Protein AF-A0A1V5MT36-F1 (afdb_monomer_lite)

Radius of gyration: 23.12 Å; chains: 1; bounding box: 64×26×42 Å

Sequence (62 aa):
MNLRIDQKHTVKQIPVLVYSRVSGYYNPVANFNKGKREEFYDRKYLNIGEFVDACTGDKTGL

pLDDT: mean 82.65, std 13.71, range [40.06, 94.94]

Foldseek 3Di:
DDDDDDDPDDDDDDDDFDW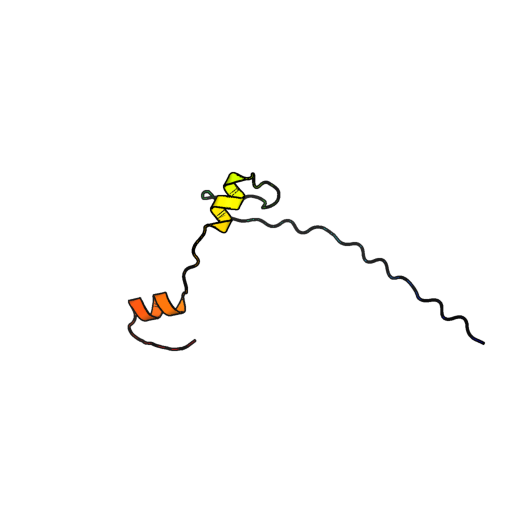DDQPHDIDTPVPDDPVSVVSVVPDDDDDVQVVCCVVPVDNDDD

Structure (mmCIF, N/CA/C/O backbone):
data_AF-A0A1V5MT36-F1
#
_entry.id   AF-A0A1V5MT36-F1
#
loop_
_atom_site.group_PDB
_atom_site.id
_atom_site.type_symbol
_atom_site.label_atom_id
_atom_site.label_alt_id
_atom_site.label_comp_id
_atom_site.label_asym_id
_atom_site.label_entity_id
_atom_site.label_seq_id
_atom_site.pdbx_PDB_ins_code
_atom_site.Cartn_x
_atom_site.Cartn_y
_atom_site.Cartn_z
_atom_site.occupancy
_atom_site.B_iso_or_equiv
_atom_site.auth_seq_id
_atom_site.auth_comp_id
_atom_site.auth_asym_id
_atom_site.auth_atom_id
_atom_site.pdbx_PDB_model_num
ATOM 1 N N . MET A 1 1 ? -53.601 9.800 8.489 1.00 40.06 1 MET A N 1
ATOM 2 C CA . MET A 1 1 ? -52.640 9.606 7.380 1.00 40.06 1 MET A CA 1
ATOM 3 C C . MET A 1 1 ? -51.324 9.140 7.982 1.00 40.06 1 MET A C 1
ATOM 5 O O . MET A 1 1 ? -50.903 9.702 8.982 1.00 40.06 1 MET A O 1
ATOM 9 N N . ASN A 1 2 ? -50.768 8.054 7.449 1.00 40.75 2 ASN A N 1
ATOM 10 C CA . ASN A 1 2 ? -49.732 7.233 8.081 1.00 40.75 2 ASN A CA 1
ATOM 11 C C . ASN A 1 2 ? -48.378 7.954 8.190 1.00 40.75 2 ASN A C 1
ATOM 13 O O . ASN A 1 2 ? -47.833 8.401 7.181 1.00 40.75 2 ASN A O 1
ATOM 17 N N . LEU A 1 3 ? -47.824 8.010 9.404 1.00 53.25 3 LEU A N 1
ATOM 18 C CA . LEU A 1 3 ? -46.451 8.437 9.672 1.00 53.25 3 LEU A CA 1
ATOM 19 C C . LEU A 1 3 ? -45.487 7.338 9.208 1.00 53.25 3 LEU A C 1
ATOM 21 O O . LEU A 1 3 ? -45.485 6.234 9.751 1.00 53.25 3 LEU A O 1
ATOM 25 N N . ARG A 1 4 ? -44.684 7.633 8.182 1.00 61.81 4 ARG A N 1
ATOM 26 C CA . ARG A 1 4 ? -43.553 6.792 7.776 1.00 61.81 4 ARG A CA 1
ATOM 27 C C . ARG A 1 4 ? -42.402 7.048 8.746 1.00 61.81 4 ARG A C 1
ATOM 29 O O . ARG A 1 4 ? -41.894 8.160 8.814 1.00 61.81 4 ARG A O 1
ATOM 36 N N . ILE A 1 5 ? -42.034 6.032 9.518 1.00 66.25 5 ILE A N 1
ATOM 37 C CA . ILE A 1 5 ? -40.849 6.057 10.375 1.00 66.25 5 ILE A CA 1
ATOM 38 C C . ILE A 1 5 ? -39.708 5.459 9.548 1.00 66.25 5 ILE A C 1
ATOM 40 O O . ILE A 1 5 ? -39.649 4.243 9.373 1.00 66.25 5 ILE A O 1
ATOM 44 N N . ASP A 1 6 ? -38.827 6.303 9.012 1.00 68.75 6 ASP A N 1
ATOM 45 C CA . ASP A 1 6 ? -37.599 5.854 8.352 1.00 68.75 6 ASP A CA 1
ATOM 46 C C . ASP A 1 6 ? -36.632 5.298 9.407 1.00 68.75 6 ASP A C 1
ATOM 48 O O . ASP A 1 6 ? -36.012 6.032 10.181 1.00 68.75 6 ASP A O 1
ATOM 52 N N . GLN A 1 7 ? -36.524 3.970 9.485 1.00 70.50 7 GLN A N 1
ATOM 53 C CA . GLN A 1 7 ? -35.608 3.306 10.408 1.00 70.50 7 GLN A CA 1
ATOM 54 C C . GLN A 1 7 ? -34.161 3.472 9.927 1.00 70.50 7 GLN A C 1
ATOM 56 O O . GLN A 1 7 ? -33.707 2.819 8.985 1.00 70.50 7 GLN A O 1
ATOM 61 N N . LYS A 1 8 ? -33.414 4.355 10.596 1.00 70.50 8 LYS A N 1
ATOM 62 C CA . LYS A 1 8 ? -31.985 4.588 10.355 1.00 70.50 8 LYS A CA 1
ATOM 63 C C . LYS A 1 8 ? -31.164 3.387 10.848 1.00 70.50 8 LYS A C 1
ATOM 65 O O . LYS A 1 8 ? -30.722 3.349 11.995 1.00 70.50 8 LYS A O 1
ATOM 70 N N . HIS A 1 9 ? -30.965 2.392 9.985 1.00 72.56 9 HIS A N 1
ATOM 71 C CA . HIS A 1 9 ? -30.110 1.242 10.281 1.00 72.56 9 HIS A CA 1
ATOM 72 C C . HIS A 1 9 ? -28.650 1.688 10.404 1.00 72.56 9 HIS A C 1
ATOM 74 O O . HIS A 1 9 ? -27.986 1.996 9.415 1.00 72.56 9 HIS A O 1
ATOM 80 N N . THR A 1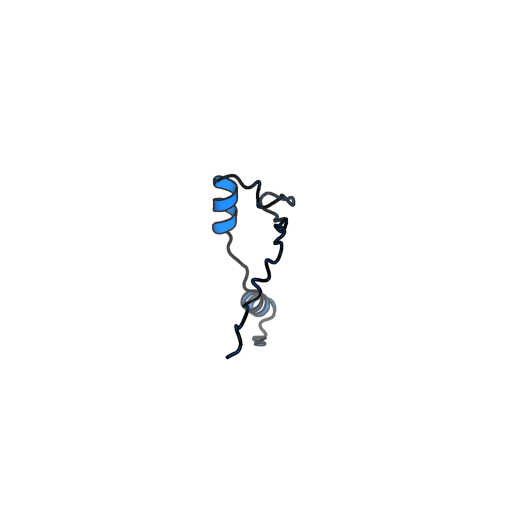 10 ? -28.144 1.735 11.636 1.00 80.25 10 THR A N 1
ATOM 81 C CA . THR A 1 10 ? -26.741 2.072 11.895 1.00 80.25 10 THR A CA 1
ATOM 82 C C . THR A 1 10 ? -25.919 0.787 11.856 1.00 80.25 10 THR A C 1
ATOM 84 O O . THR A 1 10 ? -25.941 -0.002 12.798 1.00 80.25 10 THR A O 1
ATOM 87 N N . VAL A 1 11 ? -25.223 0.545 10.745 1.00 87.38 11 VAL A N 1
ATOM 88 C CA . VAL A 1 11 ? -24.337 -0.618 10.590 1.00 87.38 11 VAL A CA 1
ATOM 89 C C . VAL A 1 11 ? -23.006 -0.335 11.289 1.00 87.38 11 VAL A C 1
ATOM 91 O O . VAL A 1 11 ? -22.348 0.665 11.004 1.00 87.38 11 VAL A O 1
ATOM 94 N N . LYS A 1 12 ? -22.587 -1.222 12.200 1.00 88.56 12 LYS A N 1
ATOM 95 C CA . LYS A 1 12 ? -21.271 -1.142 12.848 1.00 88.56 12 LYS A CA 1
ATOM 96 C C . LYS A 1 12 ? -20.183 -1.509 11.836 1.00 88.56 12 LYS A C 1
ATOM 98 O O . LYS A 1 12 ? -20.119 -2.652 11.394 1.00 88.56 12 LYS A O 1
ATOM 103 N N . GLN A 1 13 ? -19.317 -0.560 11.497 1.00 89.75 13 GLN A N 1
ATOM 104 C CA . GLN A 1 13 ? -18.147 -0.816 10.657 1.00 89.75 13 GLN A CA 1
ATOM 105 C C . GLN A 1 13 ? -16.951 -1.216 11.523 1.00 89.75 13 GLN A C 1
ATOM 107 O O . GLN A 1 13 ? -16.710 -0.628 12.579 1.00 89.75 13 GLN A O 1
ATOM 112 N N . ILE A 1 14 ? -16.211 -2.229 11.078 1.00 91.81 14 ILE A N 1
ATOM 113 C CA . ILE A 1 14 ? -14.994 -2.713 11.735 1.00 91.81 14 ILE A CA 1
ATOM 114 C C . ILE A 1 14 ? -13.827 -2.439 10.781 1.00 91.81 14 ILE A C 1
ATOM 116 O O . ILE A 1 14 ? -13.922 -2.811 9.609 1.00 91.81 14 ILE A O 1
ATOM 120 N N . PRO A 1 15 ? -12.744 -1.786 11.238 1.00 90.31 15 PRO A N 1
ATOM 121 C CA . PRO A 1 15 ? -11.596 -1.524 10.385 1.00 90.31 15 PRO A CA 1
ATOM 122 C C . PRO A 1 15 ? -10.903 -2.834 10.002 1.00 90.31 15 PRO A C 1
ATOM 124 O O . PRO A 1 15 ? -10.698 -3.718 10.834 1.00 90.31 15 PRO A O 1
ATOM 127 N N . VAL A 1 16 ? -10.517 -2.938 8.733 1.00 93.56 16 VAL A N 1
ATOM 128 C CA . VAL A 1 16 ? -9.754 -4.077 8.220 1.00 93.56 16 VAL A CA 1
ATOM 129 C C . VAL A 1 16 ? -8.270 -3.857 8.487 1.00 93.56 16 VAL A C 1
ATOM 131 O O . VAL A 1 16 ? -7.746 -2.759 8.298 1.00 93.56 16 VAL A O 1
ATOM 134 N N . LEU A 1 17 ? -7.580 -4.923 8.889 1.00 93.94 17 LEU A N 1
ATOM 135 C CA . LEU A 1 17 ? -6.133 -4.923 9.034 1.00 93.94 17 LEU A CA 1
ATOM 136 C C . LEU A 1 17 ? -5.485 -5.421 7.740 1.00 93.94 17 LEU A C 1
ATOM 138 O O . LEU A 1 17 ? -5.573 -6.598 7.399 1.00 93.94 17 LEU A O 1
ATOM 142 N N . VAL A 1 18 ? -4.841 -4.509 7.014 1.00 94.19 18 VAL A N 1
ATOM 143 C CA . VAL A 1 18 ? -4.172 -4.812 5.743 1.00 94.19 18 VAL A CA 1
ATOM 144 C C . VAL A 1 18 ? -2.674 -4.966 5.978 1.00 94.19 18 VAL A C 1
ATOM 146 O O . VAL A 1 18 ? -2.043 -4.099 6.585 1.00 94.19 18 VAL A O 1
ATOM 149 N N . TYR A 1 19 ? -2.097 -6.049 5.461 1.00 94.19 19 TYR A N 1
ATOM 150 C CA . TYR A 1 19 ? -0.658 -6.308 5.479 1.00 94.19 19 TYR A CA 1
ATOM 151 C C . TYR A 1 19 ? -0.079 -6.189 4.073 1.00 94.19 19 TYR A C 1
ATOM 153 O O . TYR A 1 19 ? -0.698 -6.614 3.101 1.00 94.19 19 TYR A O 1
ATOM 161 N N . SER A 1 20 ? 1.127 -5.633 3.964 1.00 92.50 20 SER A N 1
ATOM 162 C CA . SER A 1 20 ? 1.854 -5.546 2.695 1.00 92.50 20 SER A CA 1
ATOM 163 C C . SER A 1 20 ? 3.359 -5.706 2.912 1.00 92.50 20 SER A C 1
ATOM 165 O O . SER A 1 20 ? 3.884 -5.448 3.999 1.00 92.50 20 SER A O 1
ATOM 167 N N . ARG A 1 21 ? 4.061 -6.168 1.873 1.00 91.75 21 ARG A N 1
ATOM 168 C CA . ARG A 1 21 ? 5.510 -6.391 1.887 1.00 91.75 21 ARG A CA 1
ATOM 169 C C . ARG A 1 21 ? 6.231 -5.202 1.264 1.00 91.75 21 ARG A C 1
ATOM 171 O O . ARG A 1 21 ? 6.172 -5.040 0.046 1.00 91.75 21 ARG A O 1
ATOM 178 N N . VAL A 1 22 ? 6.952 -4.420 2.077 1.00 87.31 22 VAL A N 1
ATOM 179 C CA . VAL A 1 22 ? 7.792 -3.294 1.607 1.00 87.31 22 VAL A CA 1
ATOM 180 C C . VAL A 1 22 ? 9.277 -3.658 1.560 1.00 87.31 22 VAL A C 1
ATOM 182 O O . VAL A 1 22 ? 9.833 -3.746 0.472 1.00 87.31 22 VAL A O 1
ATOM 185 N N . SER A 1 23 ? 9.883 -3.993 2.704 1.00 80.62 23 SER A N 1
ATOM 186 C CA . SER A 1 23 ? 11.337 -4.212 2.856 1.00 80.62 23 SER A CA 1
ATOM 187 C C . SER A 1 23 ? 11.708 -5.685 3.106 1.00 80.62 23 SER A C 1
ATOM 189 O O . SER A 1 23 ? 12.536 -5.997 3.955 1.00 80.62 23 SER A O 1
ATOM 191 N N . GLY A 1 24 ? 11.042 -6.618 2.422 1.00 84.44 24 GLY A N 1
ATOM 192 C CA . GLY A 1 24 ? 11.376 -8.047 2.495 1.00 84.44 24 GLY A CA 1
ATOM 193 C C . GLY A 1 24 ? 10.497 -8.909 3.413 1.00 84.44 24 GLY A C 1
ATOM 194 O O . GLY A 1 24 ? 10.455 -10.118 3.192 1.00 84.44 24 GLY A O 1
ATOM 195 N N . TYR A 1 25 ? 9.706 -8.326 4.319 1.00 91.31 25 TYR A N 1
ATOM 196 C CA . TYR A 1 25 ? 8.724 -9.022 5.176 1.00 91.31 25 TYR A CA 1
ATOM 197 C C . TYR A 1 25 ? 7.343 -8.340 5.152 1.00 91.31 25 TYR A C 1
ATOM 199 O O . TYR A 1 25 ? 7.227 -7.192 4.715 1.00 91.31 25 TYR A O 1
ATOM 207 N N . TYR A 1 26 ? 6.298 -9.043 5.605 1.00 92.75 26 TYR A N 1
ATOM 208 C CA . TYR A 1 26 ? 4.940 -8.496 5.724 1.00 92.75 26 TYR A CA 1
ATOM 209 C C . TYR A 1 26 ? 4.808 -7.613 6.967 1.00 92.75 26 TYR A C 1
ATOM 211 O O . TYR A 1 26 ? 5.095 -8.054 8.077 1.00 92.75 26 TYR A O 1
ATOM 219 N N . ASN A 1 27 ? 4.338 -6.380 6.784 1.00 91.69 27 ASN A N 1
ATOM 220 C CA . ASN A 1 27 ? 4.111 -5.418 7.862 1.00 91.69 27 ASN A CA 1
ATOM 221 C C . ASN A 1 27 ? 2.702 -4.806 7.721 1.00 91.69 27 ASN A C 1
ATOM 223 O O . ASN A 1 27 ? 2.247 -4.641 6.581 1.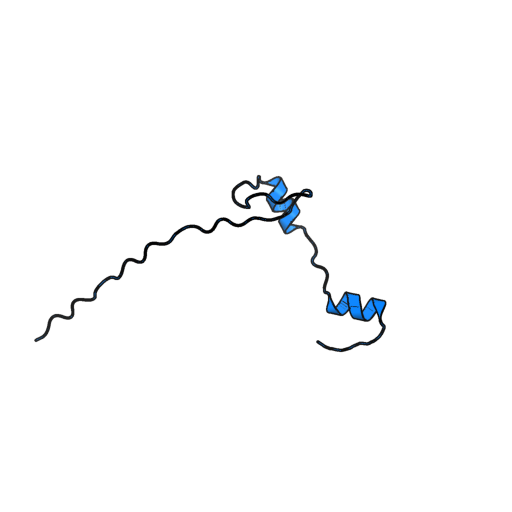00 91.69 27 ASN A O 1
ATOM 227 N N . PRO A 1 28 ? 1.996 -4.453 8.816 1.00 93.88 28 PRO A N 1
ATOM 228 C CA . PRO A 1 28 ? 0.721 -3.755 8.712 1.00 93.88 28 PRO A CA 1
ATOM 229 C C . PRO A 1 28 ? 0.895 -2.435 7.963 1.00 93.88 28 PRO A C 1
ATOM 231 O O . PRO A 1 28 ? 1.802 -1.654 8.267 1.00 93.88 28 PRO A O 1
ATOM 234 N N . VAL A 1 29 ? 0.004 -2.161 7.013 1.00 93.19 29 VAL A N 1
ATOM 235 C CA . VAL A 1 29 ? 0.019 -0.920 6.222 1.00 93.19 29 VAL A CA 1
ATOM 236 C C . VAL A 1 29 ? -0.167 0.305 7.122 1.00 93.19 29 VAL A C 1
ATOM 238 O O . VAL A 1 29 ? 0.448 1.344 6.894 1.00 93.19 29 VAL A O 1
ATOM 241 N N . ALA A 1 30 ? -0.927 0.158 8.211 1.00 92.50 30 ALA A N 1
ATOM 242 C CA . ALA A 1 30 ? -1.107 1.197 9.225 1.00 92.50 30 ALA A CA 1
ATOM 243 C C . ALA A 1 30 ? 0.212 1.644 9.892 1.00 92.50 30 ALA A C 1
ATOM 245 O O . ALA A 1 30 ? 0.304 2.772 10.366 1.00 92.50 30 ALA A O 1
ATOM 246 N N . ASN A 1 31 ? 1.248 0.798 9.894 1.00 91.25 31 ASN A N 1
ATOM 247 C CA . ASN A 1 31 ? 2.553 1.086 10.496 1.00 91.25 31 ASN A CA 1
ATOM 248 C C . ASN A 1 31 ? 3.566 1.675 9.496 1.00 91.25 31 ASN A C 1
ATOM 250 O O . ASN A 1 31 ? 4.763 1.738 9.795 1.00 91.25 31 ASN A O 1
ATOM 254 N N . PHE A 1 32 ? 3.147 2.060 8.287 1.00 92.69 32 PHE A N 1
ATOM 255 C CA . PHE A 1 32 ? 4.072 2.617 7.303 1.00 92.69 32 PHE A CA 1
ATOM 256 C C . PHE A 1 32 ? 4.415 4.065 7.664 1.00 92.69 32 PHE A C 1
ATOM 258 O O . PHE A 1 32 ? 3.554 4.941 7.710 1.00 92.69 32 PHE A O 1
ATOM 265 N N . ASN A 1 33 ? 5.704 4.325 7.886 1.00 92.31 33 ASN A N 1
ATOM 266 C CA . ASN A 1 33 ? 6.222 5.686 7.991 1.00 92.31 33 ASN A CA 1
ATOM 267 C C . ASN A 1 33 ? 6.223 6.375 6.607 1.00 92.31 33 ASN A C 1
ATOM 269 O O . ASN A 1 33 ? 5.929 5.751 5.586 1.00 92.31 33 ASN A O 1
ATOM 273 N N . LYS A 1 34 ? 6.551 7.674 6.557 1.00 94.94 34 LYS A N 1
ATOM 274 C CA . LYS A 1 34 ? 6.516 8.455 5.309 1.00 94.94 34 LYS A CA 1
ATOM 275 C C . LYS A 1 34 ? 7.344 7.814 4.183 1.00 94.94 34 LYS A C 1
ATOM 277 O O . LYS A 1 34 ? 6.778 7.585 3.121 1.00 94.94 34 LYS A O 1
ATOM 282 N N . GLY A 1 35 ? 8.596 7.445 4.459 1.00 92.56 35 GLY A N 1
ATOM 283 C CA . GLY A 1 35 ? 9.492 6.839 3.467 1.00 92.56 35 GLY A CA 1
ATOM 284 C C . GLY A 1 35 ? 8.991 5.494 2.937 1.00 92.56 35 GLY A C 1
ATOM 285 O O . GLY A 1 35 ? 8.945 5.299 1.733 1.00 92.56 35 GLY A O 1
ATOM 286 N N . LYS A 1 36 ? 8.487 4.598 3.799 1.00 92.00 36 LYS A N 1
ATOM 287 C CA . LYS A 1 36 ? 7.922 3.306 3.355 1.00 92.00 36 LYS A CA 1
ATOM 288 C C . LYS A 1 36 ? 6.699 3.463 2.453 1.00 92.00 36 LYS A C 1
ATOM 290 O O . LYS A 1 36 ? 6.456 2.609 1.605 1.00 92.00 36 LYS A O 1
ATOM 295 N N . ARG A 1 37 ? 5.897 4.515 2.657 1.00 92.44 37 ARG A N 1
ATOM 296 C CA . ARG A 1 37 ? 4.775 4.820 1.757 1.00 92.44 37 ARG A CA 1
ATOM 297 C C . ARG A 1 37 ? 5.297 5.277 0.401 1.00 92.44 37 ARG A C 1
ATOM 299 O O . ARG A 1 37 ? 4.821 4.764 -0.598 1.00 92.44 37 ARG A O 1
ATOM 306 N N . GLU A 1 3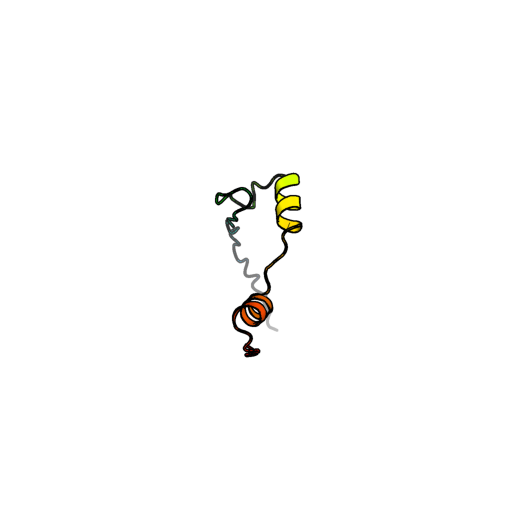8 ? 6.270 6.185 0.380 1.00 93.81 38 GLU A N 1
ATOM 307 C CA . GLU A 1 38 ? 6.912 6.670 -0.853 1.00 93.81 38 GLU A CA 1
ATOM 308 C C . GLU A 1 38 ? 7.570 5.511 -1.623 1.00 93.81 38 GLU A 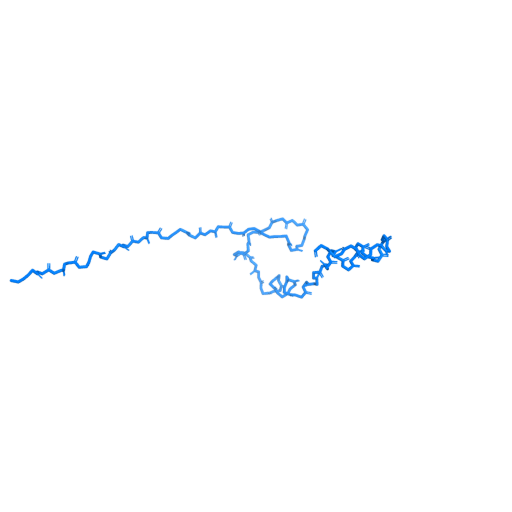C 1
ATOM 310 O O . GLU A 1 38 ? 7.219 5.280 -2.775 1.00 93.81 38 GLU A O 1
ATOM 315 N N . GLU A 1 39 ? 8.367 4.669 -0.955 1.00 89.81 39 GLU A N 1
ATOM 316 C CA . GLU A 1 39 ? 8.952 3.449 -1.540 1.00 89.81 39 GLU A CA 1
ATOM 317 C C . GLU A 1 39 ? 7.902 2.496 -2.127 1.00 89.81 39 GLU A C 1
ATOM 319 O O . GLU A 1 39 ? 8.162 1.814 -3.118 1.00 89.81 39 GLU A O 1
ATOM 324 N N . PHE A 1 40 ? 6.726 2.389 -1.499 1.00 91.44 40 PHE A N 1
ATOM 325 C CA . PHE A 1 40 ? 5.633 1.571 -2.020 1.00 91.44 40 PHE A CA 1
ATOM 326 C C . PHE A 1 40 ? 4.961 2.219 -3.237 1.00 91.44 40 PHE A C 1
ATOM 328 O O . PHE A 1 40 ? 4.623 1.503 -4.178 1.00 91.44 40 PHE A O 1
ATOM 335 N N . TYR A 1 41 ? 4.776 3.542 -3.233 1.00 91.94 41 TYR A N 1
ATOM 336 C CA . TYR A 1 41 ? 4.184 4.286 -4.349 1.00 91.94 41 TYR A CA 1
ATOM 337 C C . TYR A 1 41 ? 5.072 4.294 -5.595 1.00 91.94 41 TYR A C 1
ATOM 339 O O . TYR A 1 41 ? 4.548 4.183 -6.699 1.00 91.94 41 TYR A O 1
ATOM 347 N N . ASP A 1 42 ? 6.392 4.338 -5.429 1.00 93.75 42 ASP A N 1
ATOM 348 C CA . ASP A 1 42 ? 7.349 4.343 -6.544 1.00 93.75 42 ASP A CA 1
ATOM 349 C C . ASP A 1 42 ? 7.534 2.961 -7.206 1.00 93.75 42 ASP A C 1
ATOM 351 O O . ASP A 1 42 ? 8.330 2.795 -8.138 1.00 93.75 42 ASP A O 1
ATOM 355 N N . ARG A 1 43 ? 6.800 1.936 -6.753 1.00 92.44 43 ARG A N 1
ATOM 356 C CA . ARG A 1 43 ? 6.872 0.587 -7.326 1.00 92.44 43 ARG A CA 1
ATOM 357 C C . ARG A 1 43 ? 6.323 0.553 -8.742 1.00 92.44 43 ARG A C 1
ATOM 359 O O . ARG A 1 43 ? 5.181 0.922 -9.002 1.00 92.44 43 ARG A O 1
ATOM 366 N N . LYS A 1 44 ? 7.113 -0.023 -9.645 1.00 92.25 44 LYS A N 1
ATOM 367 C CA . LYS A 1 44 ? 6.670 -0.366 -10.996 1.00 92.25 44 LYS A CA 1
ATOM 368 C C . LYS A 1 44 ? 6.083 -1.771 -10.993 1.00 92.25 44 LYS A C 1
ATOM 370 O O . LYS A 1 44 ? 6.746 -2.721 -10.579 1.00 92.25 44 LYS A O 1
ATOM 375 N N . TYR A 1 45 ? 4.841 -1.889 -11.444 1.00 90.69 45 TYR A N 1
ATOM 376 C CA . TYR A 1 45 ? 4.204 -3.182 -11.649 1.00 90.69 45 TYR A CA 1
ATOM 377 C C . TYR A 1 45 ? 4.735 -3.816 -12.927 1.00 90.69 45 TYR A C 1
ATOM 379 O O . TYR A 1 45 ? 4.958 -3.133 -13.925 1.00 90.69 45 TYR A O 1
ATOM 387 N N . LEU A 1 46 ? 4.927 -5.129 -12.884 1.00 89.69 46 LEU A N 1
ATOM 388 C CA . LEU A 1 46 ? 5.201 -5.896 -14.084 1.00 89.69 46 LEU A CA 1
ATOM 389 C C . LEU A 1 46 ? 3.872 -6.160 -14.792 1.00 89.69 46 LEU A C 1
ATOM 391 O O . LEU A 1 46 ? 2.962 -6.735 -14.191 1.00 89.69 46 LEU A O 1
ATOM 395 N N . ASN A 1 47 ? 3.765 -5.760 -16.057 1.00 89.69 47 ASN A N 1
ATOM 396 C CA . ASN A 1 47 ? 2.689 -6.238 -16.911 1.00 89.69 47 ASN A CA 1
ATOM 397 C C . ASN A 1 47 ? 3.014 -7.681 -17.310 1.00 89.69 47 ASN A C 1
ATOM 399 O O . ASN A 1 47 ? 3.992 -7.942 -18.007 1.00 89.69 47 ASN A O 1
ATOM 403 N N . ILE A 1 48 ? 2.212 -8.622 -16.817 1.00 87.31 48 ILE A N 1
ATOM 404 C CA . ILE A 1 48 ? 2.443 -10.050 -17.042 1.00 87.31 48 ILE A CA 1
ATOM 405 C C . ILE A 1 48 ? 2.275 -10.397 -18.525 1.00 87.31 48 ILE A C 1
ATOM 407 O O . ILE A 1 48 ? 3.052 -11.198 -19.026 1.00 87.31 48 ILE A O 1
ATOM 411 N N . GLY A 1 49 ? 1.326 -9.774 -19.232 1.00 85.81 49 GLY A N 1
ATOM 412 C CA . GLY A 1 49 ? 1.119 -10.013 -20.663 1.00 85.81 49 GLY A CA 1
ATOM 413 C C . GLY A 1 49 ? 2.340 -9.607 -21.483 1.00 85.81 49 GLY A C 1
ATOM 414 O O . GLY A 1 49 ? 2.909 -10.432 -22.187 1.00 85.81 49 GLY A O 1
ATOM 415 N N . GLU A 1 50 ? 2.825 -8.376 -21.288 1.00 84.25 50 GLU A N 1
ATOM 416 C CA . GLU A 1 50 ? 4.044 -7.893 -21.960 1.00 84.25 50 GLU A CA 1
ATOM 417 C C . GLU A 1 50 ? 5.273 -8.750 -21.624 1.00 84.25 50 GLU A C 1
ATOM 419 O O . GLU A 1 50 ? 6.125 -8.992 -22.479 1.00 84.25 50 GLU A O 1
ATOM 424 N N . PHE A 1 51 ? 5.376 -9.219 -20.378 1.00 84.94 51 PHE A N 1
ATOM 425 C CA . PHE A 1 51 ? 6.479 -10.074 -19.954 1.00 84.94 51 PHE A CA 1
ATOM 426 C C . PHE A 1 51 ? 6.429 -11.460 -20.612 1.00 84.94 51 PHE A C 1
ATOM 428 O O . PHE A 1 51 ? 7.457 -11.952 -21.074 1.00 84.94 51 PHE A O 1
ATOM 435 N N . VAL A 1 52 ? 5.249 -12.083 -20.678 1.00 84.94 52 VAL A N 1
ATOM 436 C CA . VAL A 1 52 ? 5.058 -13.390 -21.325 1.00 84.94 52 VAL A CA 1
ATOM 437 C C . VAL A 1 52 ? 5.321 -13.287 -22.828 1.00 84.94 52 VAL A C 1
ATOM 439 O O . VAL A 1 52 ? 6.087 -14.096 -23.350 1.00 84.94 52 VAL A O 1
ATOM 442 N N . ASP A 1 53 ? 4.810 -12.250 -23.498 1.00 82.56 53 ASP A N 1
ATOM 443 C CA . ASP A 1 53 ? 5.070 -11.996 -24.922 1.00 82.56 53 ASP A CA 1
ATOM 444 C C . ASP A 1 53 ? 6.577 -11.888 -25.213 1.00 82.56 53 ASP A C 1
ATOM 446 O O . ASP A 1 53 ? 7.071 -12.445 -26.196 1.00 82.56 53 ASP A O 1
ATOM 450 N N . ALA A 1 54 ? 7.332 -11.208 -24.342 1.00 81.12 54 ALA A N 1
ATOM 451 C CA . ALA A 1 54 ? 8.779 -11.060 -24.482 1.00 81.12 54 ALA A CA 1
ATOM 452 C C . ALA A 1 54 ? 9.548 -12.383 -24.298 1.00 81.12 54 ALA A C 1
ATOM 454 O O . ALA A 1 54 ? 10.607 -12.562 -24.902 1.00 81.12 54 ALA A O 1
ATOM 455 N N . CYS A 1 55 ? 9.046 -13.301 -23.468 1.00 78.19 55 CYS A N 1
ATOM 456 C CA . CYS A 1 55 ? 9.695 -14.586 -23.201 1.00 78.19 55 CYS A CA 1
ATOM 457 C C . CYS A 1 55 ? 9.300 -15.688 -24.190 1.00 78.19 55 CYS A C 1
ATOM 459 O O . CYS A 1 55 ? 10.136 -16.530 -24.519 1.00 78.19 55 CYS A O 1
ATOM 461 N N . THR A 1 56 ? 8.042 -15.717 -24.628 1.00 78.50 56 THR A N 1
ATOM 462 C CA . THR A 1 56 ? 7.477 -16.826 -25.410 1.00 78.50 56 THR A CA 1
ATOM 463 C C . THR A 1 56 ? 7.328 -16.471 -26.891 1.00 78.50 56 THR A C 1
ATOM 465 O O . THR A 1 56 ? 7.279 -17.367 -27.725 1.00 78.50 56 THR A O 1
ATOM 468 N N . GLY A 1 57 ? 7.301 -15.180 -27.250 1.00 68.44 57 GLY A N 1
ATOM 469 C CA . GLY A 1 57 ? 7.086 -14.716 -28.629 1.00 68.44 57 GLY A CA 1
ATOM 470 C C . GLY A 1 57 ? 5.649 -14.904 -29.136 1.00 68.44 57 GLY A C 1
ATOM 471 O O . GLY A 1 57 ? 5.296 -14.401 -30.205 1.00 68.44 57 GLY A O 1
ATOM 472 N N . ASP A 1 58 ? 4.813 -15.579 -28.351 1.00 66.62 58 ASP A N 1
ATOM 473 C CA . ASP A 1 58 ? 3.413 -15.836 -28.627 1.00 66.62 58 ASP A CA 1
ATOM 474 C C . ASP A 1 58 ? 2.578 -14.679 -28.083 1.00 66.62 58 ASP A C 1
ATOM 476 O O . ASP A 1 58 ? 2.326 -14.600 -26.886 1.00 66.62 58 ASP A O 1
ATOM 480 N N . LYS A 1 59 ? 2.125 -13.789 -28.976 1.00 65.50 59 LYS A N 1
ATOM 481 C CA . LYS A 1 59 ? 1.148 -12.733 -28.660 1.00 65.50 59 LYS A CA 1
ATOM 482 C C . LYS A 1 59 ? -0.227 -13.348 -28.418 1.00 65.50 59 LYS A C 1
ATOM 484 O O . LYS A 1 59 ? -1.150 -13.164 -29.217 1.00 65.50 59 LYS A O 1
ATOM 489 N N . THR A 1 60 ? -0.382 -14.143 -27.371 1.00 63.56 60 THR A N 1
ATOM 490 C CA . THR A 1 60 ? -1.708 -14.601 -26.970 1.00 63.56 60 THR A CA 1
ATOM 491 C C . THR A 1 60 ? -2.325 -13.524 -26.097 1.00 63.56 60 THR A C 1
ATOM 493 O O . THR A 1 60 ? -1.955 -13.371 -24.937 1.00 63.56 60 THR A O 1
ATOM 496 N N . GLY A 1 61 ? -3.250 -12.763 -26.689 1.00 56.06 61 GLY A N 1
ATOM 497 C CA . GLY A 1 61 ? -4.079 -11.794 -25.982 1.00 56.06 61 GLY A CA 1
ATOM 498 C C . GLY A 1 61 ? -4.957 -12.506 -24.962 1.00 56.06 61 GLY A C 1
ATOM 499 O O . GLY A 1 61 ? -6.002 -13.048 -25.320 1.00 56.06 61 GLY A O 1
ATOM 500 N N . LEU A 1 62 ? -4.490 -12.537 -23.715 1.00 52.25 62 LEU A N 1
ATOM 501 C CA . LEU A 1 62 ? -5.355 -12.745 -22.561 1.00 52.25 62 LEU A CA 1
ATOM 502 C C . LEU A 1 62 ? -6.259 -11.521 -22.366 1.00 52.25 62 LEU A C 1
ATOM 504 O O . LEU A 1 62 ? -5.750 -10.388 -22.530 1.00 52.25 62 LEU A O 1
#

Secondary structure (DSSP, 8-state):
------------------EEESSSSEEEGGG--HHHHHHHHTPPPP-HHHHHHHHH------

=== Feature glossary ===
A reading guide for the features in this record.

Start from the sequence.

  · Sequence gives the chain of amino acids in standard one-letter code (A=alanine, C=cysteine, …, Y=tyrosine), read N→C. It is the only feature that is directly encoded by the gene; all structural features are derived from the folded form of this sequence.

Fold it, and you get atomic coordinates and the backbone conformation that goes with them.

  · Structure coordinates are given as an mmCIF _atom_site loop: one row per atom with element, residue name, chain id, sequence number, and x/y/z position in Å. Only the four main-chain atoms per residue are included here; side chains are omitted to keep the record compact.

  · Backbone dihedral angles. Every residue except chain termini has a φ (preceding-C → N → Cα → C) and a ψ (N → Cα → C → next-N). They are reported in degrees following the IUPAC sign convention. Secondary structure is essentially a statement about which (φ, ψ) basin each residue occupies.

  · Eight-state secondary structure (DSSP): H is the canonical α-helix, G the tighter 3₁₀-helix, I the wider π-helix; E/B are β-structure, T and S are turns and bends, and '-' is everything else. DSSP derives these from the pattern of main-chain N–H···O=C hydrogen bonds, not from the sequence.

  · SS3 is a coarse helix/strand/coil call (letters a/b/c) made by the P-SEA algorithm from inter-Cα distances and dihedrals. It is less detailed than DSSP but needs only Cα positions.

Summarize the fold with a handful of shape descriptors and a per-residue structural alphabet.

  · Radius of gyration (Rg) is the root-mean-square distance of Cα atoms from their centroid — a single number for overall size and compactness. A globular domain of N residues has Rg ≈ 2.2·N^0.38 Å; an extended or disordered chain has a much larger Rg. The Cα contact count is the number of residue pairs whose Cα atoms are within 8 Å and are more than four positions apart in sequence — a standard proxy for tertiary packing density. The bounding box is the smallest axis-aligned box enclosing all Cα atoms.

  · 3Di is Foldseek's structural alphabet. Each residue is assigned one of twenty discrete states based on how its Cα sits relative to its spatial (not sequential) neighbors. Aligning 3Di strings finds structural homologs roughly as well as full 3D superposition, but orders of magnitude faster.

  · Solvent-accessible surface area (SASA) is the area in Å² traced out by the centre of a 1.4 Å probe sphere (a water molecule) rolled over the protein's van der Waals surface (Shrake–Rupley / Lee–Richards construction). Buried residues have near-zero SASA; fully exposed residues can exceed 200 Å². The total SASA scales roughly with the number of surface residues.

Ask how reliable the model is.

  · For AlphaFold models, the B-factor field carries pLDDT — the model's own estimate of local accuracy on a 0–100 scale. Regions with pLDDT<50 should be treated as essentially unmodeled; they often correspond to intrinsically disordered segments.

  · For experimental (PDB) structures, the B-factor (temperature factor) quantifies the positional spread of each atom in the crystal — a combination of thermal vibration and static disorder — in units of Å². High B-factors mark flexible loops or poorly resolved regions; low B-factors mark the rigid, well-ordered core.

  · Predicted Aligned Error (PAE) is an AlphaFold confidence matrix: entry (i, j) is the expected error in the position of residue j, in ångströms, when the prediction is superimposed on the true structure at residue i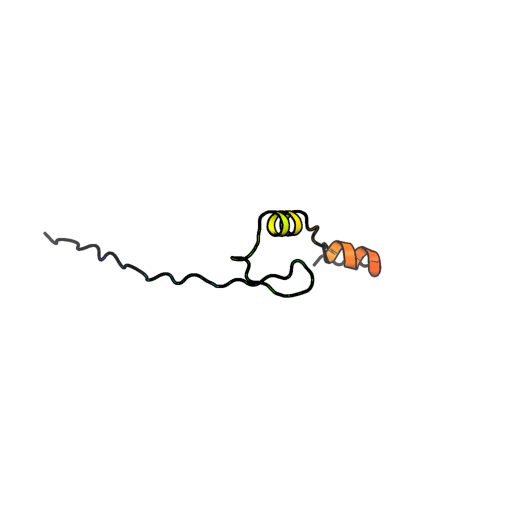. Low PAE within a block of residues means that block is internally rigid and well-predicted; high PAE between two blocks means their relative placement is uncertain even if each block individually is confident.

Place it in context: what it resembles, what it is annotated as, and how it looks.

  · Structural nearest neighbors (via Foldseek easy-search vs the PDB). Reported per hit: target PDB id, E-value, and alignment TM-score. A TM-score above ~0.5 is the conventional threshold for 'same fold'.

  · Functional annotations link the protein to curated databases. InterPro entries identify conserved domains and families by matching the sequence against member-database signatures (Pfam, PROSITE, CDD, …). Gene Ontology (GO) terms describe molecular function, biological process, and cellular component in a controlled vocabulary. CATH places the structure in a hierarchical fold classification (Class/Architecture/Topology/Homologous-superfamily). The organism is the source species.

  · The contact map is a binary N×N matrix image: pixel (i, j) is dark where Cα_i and Cα_j are within 8 Å and |i−j|>4. Because the |i−j|>4 filter removes local helical contacts, off-diagonal stripes parallel to the main diagonal indicate parallel β-sheets; stripes perpendicular to it indicate antiparallel β-sheets. The Ramachandran plot scatters every residue's (φ, ψ) pair against the sterically allowed regions. The PAE heatmap renders the predicted-aligned-error matrix.

  · Six rendered views show the 3D structure from the faces of a cube — i.e. along ±x, ±y, ±z. Rendering representation is drawn randomly per protein from cartoon (secondary-structure ribbons), sticks (backbone bonds), or molecular surface; coloring is either N→C rainbow (blue at the N-terminus through red at the C-terminus) or one color per chain.